Protein AF-A0A409WKA3-F1 (afdb_monomer)

pLDDT: mean 75.26, std 13.54, range [46.25, 91.62]

Radius of gyration: 29.37 Å; Cα contacts (8 Å, |Δi|>4): 193; chains: 1; bounding box: 98×62×56 Å

Secondary structure (DSSP, 8-state):
--------PPPP-PPP---PPPPP--------S-GGG----TTEEEEEE----S--TT-----GGG-SS---EEEEEEE-S-EEPTTS-EE--S--TT-EEEPPSS--EEEEETTEEEEEEEGGG--EEE--

Sequence (132 aa):
MQTGKIANIPRPKLPPRRFLPQPLPMAAQATFKSIKSLVPLLDRVLVQRFKPETKTATGIFLPTSATSNPLPEATVIAVGPGAPNKDGVVVPTQVKAGDRVLLPGWGGNSIKVGEDEYFLFKDAEILAKIKE

InterPro domains:
  IPR011032 GroES-like superfamily [SSF50129] (36-130)
  IPR020818 GroES chaperonin family [MF_00580] (37-131)
  IPR020818 GroES chaperonin family [PF00166] (38-130)
  IPR020818 GroES chaperonin family [PR00297] (38-53)
  IPR020818 GroES chaperonin family [PR00297] (61-82)
  IPR020818 GroES chaperonin family [PR00297] (96-108)
  IPR020818 GroES chaperonin family [PR00297] (117-130)
  IPR020818 GroES chaperonin family [PTHR10772] (28-129)
  IPR020818 GroES chaperonin family [SM00883] (37-130)
  IPR020818 GroES chaperonin family [cd00320] (37-130)
  IPR037124 GroES chaperonin superfamily [G3DSA:2.30.33.40] (31-132)

Organism: Psilocybe cyanescens (NCBI:txid93625)

Mean predicted aligned error: 14.82 Å

Foldseek 3Di:
DDDDDDDDDDDPDDDPPPPDPDPDPDPPQPQDQDPVVDADAAQKWKWAFDDDDQDDPVRDRDPPVVPPDPQRKTATQHGHQHHQDPVRDGDGQPDDHGWIFGADPDDFDWRDHPPGIMTMDGSVRTDDTDDD

Nearest PDB structures (foldseek):
  8wuc-assembly1_l  TM=8.767E-01  e=1.224E-08  Hydrogenophilus thermoluteolus
  4v4o-assembly2_q  TM=8.410E-01  e=4.006E-09  Thermus thermophilus
  8wux-assembly1_a  TM=8.589E-01  e=1.224E-08  Hydrogenobacter thermophilus TK-6
  1wnr-assembly1_G  TM=8.857E-01  e=1.017E-07  Thermus thermophilus
  1wnr-assembly1_E  TM=9.578E-01  e=1.007E-06  Thermus thermophilus

Structure (mmCIF, N/CA/C/O backbone):
data_AF-A0A409WKA3-F1
#
_entry.id   AF-A0A409WKA3-F1
#
loop_
_atom_site.group_PDB
_atom_site.id
_atom_site.type_symbol
_atom_site.label_atom_id
_atom_site.label_alt_id
_atom_site.label_comp_id
_atom_site.label_asym_id
_atom_site.label_entity_id
_atom_site.label_seq_id
_atom_site.pdbx_PDB_ins_code
_atom_site.Cartn_x
_atom_site.Cartn_y
_atom_site.Cartn_z
_atom_site.occupancy
_atom_site.B_iso_or_equiv
_atom_site.auth_seq_id
_atom_site.auth_comp_id
_atom_site.auth_asym_id
_atom_site.auth_atom_id
_atom_site.pdbx_PDB_model_num
ATOM 1 N N . MET A 1 1 ? -80.755 47.700 -25.065 1.00 54.94 1 MET A N 1
ATOM 2 C CA . MET A 1 1 ? -79.398 48.010 -25.560 1.00 54.94 1 MET A CA 1
ATOM 3 C C . MET A 1 1 ? -78.686 48.841 -24.503 1.00 54.94 1 MET A C 1
ATOM 5 O O . MET A 1 1 ? -79.018 50.007 -24.350 1.00 54.94 1 MET A O 1
ATOM 9 N N . GLN A 1 2 ? -77.786 48.242 -23.719 1.00 52.56 2 GLN A N 1
ATOM 10 C CA . GLN A 1 2 ? -76.897 48.980 -22.819 1.00 52.56 2 GLN A CA 1
ATOM 11 C C . GLN A 1 2 ? -75.586 48.209 -22.650 1.00 52.56 2 GLN A C 1
ATOM 13 O O . GLN A 1 2 ? -75.563 46.996 -22.461 1.00 52.56 2 GLN A O 1
ATOM 18 N N . THR A 1 3 ? -74.507 48.953 -22.829 1.00 55.59 3 THR A N 1
ATOM 19 C CA . THR A 1 3 ? -73.114 48.547 -22.974 1.00 55.59 3 THR A CA 1
ATOM 20 C C . THR A 1 3 ? -72.509 48.112 -21.639 1.00 55.59 3 THR A C 1
ATOM 22 O O . THR A 1 3 ? -72.298 48.943 -20.755 1.00 55.59 3 THR A O 1
ATOM 25 N N . GLY A 1 4 ? -72.183 46.826 -21.503 1.00 59.41 4 GLY A N 1
ATOM 26 C CA . GLY A 1 4 ? -71.391 46.309 -20.387 1.00 59.41 4 GLY A CA 1
ATOM 27 C C . GLY A 1 4 ? -69.915 46.666 -20.558 1.00 59.41 4 GLY A C 1
ATOM 28 O O . GLY A 1 4 ? -69.226 46.096 -21.399 1.00 59.41 4 GLY A O 1
ATOM 29 N N . LYS A 1 5 ? -69.437 47.631 -19.767 1.00 62.47 5 LYS A N 1
ATOM 30 C CA . LYS A 1 5 ? -68.019 47.991 -19.635 1.00 62.47 5 LYS A CA 1
ATOM 31 C C . LYS A 1 5 ? -67.212 46.767 -19.191 1.00 62.47 5 LYS A C 1
ATOM 33 O O . LYS A 1 5 ? -67.459 46.222 -18.119 1.00 62.47 5 LYS A O 1
ATOM 38 N N . ILE A 1 6 ? -66.226 46.368 -19.990 1.00 61.03 6 ILE A N 1
ATOM 39 C CA . ILE A 1 6 ? -65.251 45.339 -19.620 1.00 61.03 6 ILE A CA 1
ATOM 40 C C . ILE A 1 6 ? -64.353 45.936 -18.530 1.00 61.03 6 ILE A C 1
ATOM 42 O O . ILE A 1 6 ? -63.635 46.908 -18.769 1.00 61.03 6 ILE A O 1
ATOM 46 N N . ALA A 1 7 ? -64.435 45.392 -17.317 1.00 65.81 7 ALA A N 1
ATOM 47 C CA . ALA A 1 7 ? -63.594 45.796 -16.199 1.00 65.81 7 ALA A CA 1
ATOM 48 C C . ALA A 1 7 ? -62.130 45.434 -16.497 1.00 65.81 7 ALA A C 1
ATOM 50 O O . ALA A 1 7 ? -61.786 44.266 -16.671 1.00 65.81 7 ALA A O 1
ATOM 51 N N . ASN A 1 8 ? -61.266 46.445 -16.572 1.00 68.56 8 ASN A N 1
ATOM 52 C CA . ASN A 1 8 ? -59.831 46.269 -16.749 1.00 68.56 8 ASN A CA 1
ATOM 53 C C . ASN A 1 8 ? -59.215 45.835 -15.410 1.00 68.56 8 ASN A C 1
ATOM 55 O O . ASN A 1 8 ? -58.944 46.667 -14.546 1.00 68.56 8 ASN A O 1
ATOM 59 N N . ILE A 1 9 ? -59.054 44.527 -15.214 1.00 67.19 9 ILE A N 1
ATOM 60 C CA . ILE A 1 9 ? -58.423 43.964 -14.016 1.00 67.19 9 ILE A CA 1
ATOM 61 C C . ILE A 1 9 ? -56.900 44.125 -14.171 1.00 67.19 9 ILE A C 1
ATOM 63 O O . ILE A 1 9 ? -56.329 43.569 -15.115 1.00 67.19 9 ILE A O 1
ATOM 67 N N . PRO A 1 10 ? -56.207 44.862 -13.284 1.00 71.06 10 PRO A N 1
ATOM 68 C CA . PRO A 1 10 ? -54.758 44.985 -13.369 1.00 71.06 10 PRO A CA 1
ATOM 69 C C . PRO A 1 10 ? -54.108 43.625 -13.086 1.00 71.06 10 PRO A C 1
ATOM 71 O O . PRO A 1 10 ? -54.399 42.976 -12.081 1.00 71.06 10 PRO A O 1
ATOM 74 N N . ARG A 1 11 ? -53.215 43.181 -13.981 1.00 68.94 11 ARG A N 1
ATOM 75 C CA . ARG A 1 11 ? -52.453 41.941 -13.771 1.00 68.94 11 ARG A CA 1
ATOM 76 C C . ARG A 1 11 ? -51.559 42.117 -12.538 1.00 68.94 11 ARG A C 1
ATOM 78 O O . ARG A 1 11 ? -50.817 43.102 -12.490 1.00 68.94 11 ARG A O 1
ATOM 85 N N . PRO A 1 12 ? -51.577 41.192 -11.563 1.00 72.56 12 PRO A N 1
ATOM 86 C CA . PRO A 1 12 ? -50.681 41.278 -10.420 1.00 72.56 12 PRO A CA 1
ATOM 87 C C . PRO A 1 12 ? -49.231 41.193 -10.907 1.00 72.56 12 PRO A C 1
ATOM 89 O O . PRO A 1 12 ? -48.866 40.314 -11.691 1.00 72.56 12 PRO A O 1
ATOM 92 N N . LYS A 1 13 ? -48.401 42.145 -10.472 1.00 73.50 13 LYS A N 1
ATOM 93 C CA . LYS A 1 13 ? -46.983 42.196 -10.831 1.00 73.50 13 LYS A CA 1
ATOM 94 C C . LYS A 1 13 ? -46.271 41.045 -10.119 1.00 73.50 13 LYS A C 1
ATOM 96 O O . LYS A 1 13 ? -46.158 41.051 -8.896 1.00 73.50 13 LYS A O 1
ATOM 101 N N . LEU A 1 14 ? -45.840 40.043 -10.887 1.00 72.81 14 LEU A N 1
ATOM 102 C CA . LEU A 1 14 ? -45.070 38.910 -10.373 1.00 72.81 14 LEU A CA 1
ATOM 103 C C . LEU A 1 14 ? -43.803 39.428 -9.670 1.00 72.81 14 LEU A C 1
ATOM 105 O O . LEU A 1 14 ? -43.140 40.320 -10.213 1.00 72.81 14 LEU A O 1
ATOM 109 N N . PRO A 1 15 ? -43.445 38.895 -8.487 1.00 74.94 15 PRO A N 1
ATOM 110 C CA . PRO A 1 15 ? -42.187 39.250 -7.851 1.00 74.94 15 PRO A CA 1
ATOM 111 C C . PRO A 1 15 ? -41.020 38.870 -8.777 1.00 74.94 15 PRO A C 1
ATOM 113 O O . PRO A 1 15 ? -41.122 37.884 -9.520 1.00 74.94 15 PRO A O 1
ATOM 116 N N . PRO A 1 16 ? -39.904 39.623 -8.757 1.00 74.75 16 PRO A N 1
ATOM 117 C CA . PRO A 1 16 ? -38.724 39.250 -9.521 1.00 74.75 16 PRO A CA 1
ATOM 118 C C . PRO A 1 16 ? -38.309 37.843 -9.098 1.00 74.75 16 PRO A C 1
ATOM 120 O O . PRO A 1 16 ? -38.241 37.550 -7.901 1.00 74.75 16 PRO A O 1
ATOM 123 N N . ARG A 1 17 ? -38.078 36.958 -10.077 1.00 69.56 17 ARG A N 1
ATOM 124 C CA . ARG A 1 17 ? -37.598 35.597 -9.820 1.00 69.56 17 ARG A CA 1
ATOM 125 C C . ARG A 1 17 ? -36.323 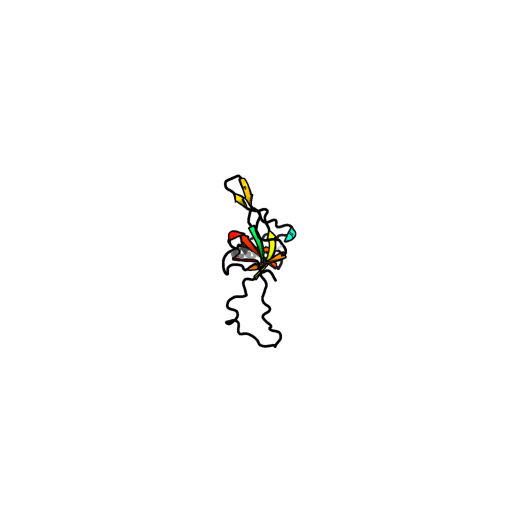35.712 -8.995 1.00 69.56 17 ARG A C 1
ATOM 127 O O . ARG A 1 17 ? -35.275 36.078 -9.520 1.00 69.56 17 ARG A O 1
ATOM 134 N N . ARG A 1 18 ? -36.432 35.436 -7.695 1.00 68.88 18 ARG A N 1
ATOM 135 C CA . ARG A 1 18 ? -35.283 35.343 -6.804 1.00 68.88 18 ARG A CA 1
ATOM 136 C C . ARG A 1 18 ? -34.457 34.195 -7.361 1.00 68.88 18 ARG A C 1
ATOM 138 O O . ARG A 1 18 ? -34.914 33.054 -7.347 1.00 68.88 18 ARG A O 1
ATOM 145 N N . PHE A 1 19 ? -33.315 34.523 -7.956 1.00 68.88 19 PHE A N 1
ATOM 146 C CA . PHE A 1 19 ? -32.377 33.535 -8.464 1.00 68.88 19 PHE A CA 1
ATOM 147 C C . PHE A 1 19 ? -31.855 32.794 -7.236 1.00 68.88 19 PHE A C 1
ATOM 149 O O . PHE A 1 19 ? -30.963 33.269 -6.537 1.00 68.88 19 PHE A O 1
ATOM 156 N N . LEU A 1 20 ? -32.512 31.687 -6.892 1.00 68.75 20 LEU A N 1
ATOM 157 C CA . LEU A 1 20 ? -31.969 30.769 -5.911 1.00 68.75 20 LEU A CA 1
ATOM 158 C C . LEU A 1 20 ? -30.670 30.246 -6.526 1.00 68.75 20 LEU A C 1
ATOM 160 O O . LEU A 1 20 ? -30.716 29.761 -7.663 1.00 68.75 20 LEU A O 1
ATOM 164 N N . PRO A 1 21 ? -29.518 30.380 -5.847 1.00 68.50 21 PRO A N 1
ATOM 165 C CA . PRO A 1 21 ? -28.315 29.715 -6.308 1.00 68.50 21 PRO A CA 1
ATOM 166 C C . PRO A 1 21 ? -28.654 28.229 -6.390 1.00 68.50 21 PRO A C 1
ATOM 168 O O . PRO A 1 21 ? -29.068 27.626 -5.398 1.00 68.50 21 PRO A O 1
ATOM 171 N N . GLN A 1 22 ? -28.571 27.663 -7.594 1.00 66.69 22 GLN A N 1
ATOM 172 C CA . GLN A 1 22 ? -28.703 26.222 -7.735 1.00 66.69 22 GLN A CA 1
ATOM 173 C C . GLN A 1 22 ? -27.605 25.600 -6.868 1.00 66.69 22 GLN A C 1
ATOM 175 O O . GLN A 1 22 ? -26.464 26.074 -6.936 1.00 66.69 22 GLN A O 1
ATOM 180 N N . PRO A 1 23 ? -27.921 24.604 -6.024 1.00 65.44 23 PRO A N 1
ATOM 181 C CA . PRO A 1 23 ? -26.885 23.896 -5.298 1.00 65.44 23 PRO A CA 1
ATOM 182 C C . PRO A 1 23 ? -25.917 23.344 -6.341 1.00 65.44 23 PRO A C 1
ATOM 184 O O . PRO A 1 23 ? -26.317 22.597 -7.235 1.00 65.44 23 PRO A O 1
ATOM 187 N N . LEU A 1 24 ? -24.658 23.780 -6.266 1.00 65.00 24 LEU A N 1
ATOM 188 C CA . LEU A 1 24 ? -23.594 23.1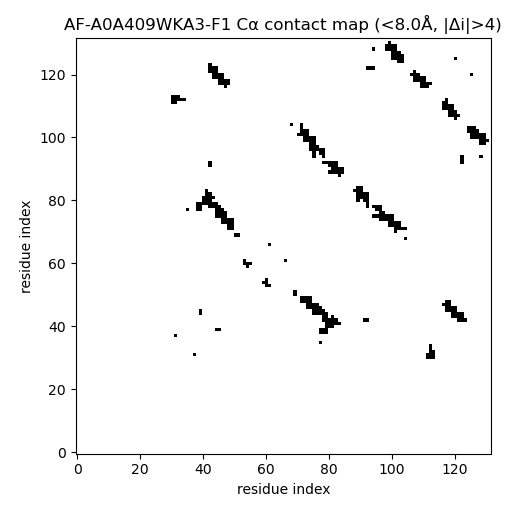98 -7.069 1.00 65.00 24 LEU A CA 1
ATOM 189 C C . LEU A 1 24 ? -23.649 21.684 -6.839 1.00 65.00 24 LEU A C 1
ATOM 191 O O . LEU A 1 24 ? -23.703 21.273 -5.674 1.00 65.00 24 LEU A O 1
ATOM 195 N N . PRO A 1 25 ? -23.655 20.848 -7.891 1.00 60.81 25 PRO A N 1
ATOM 196 C CA . PRO A 1 25 ? -23.475 19.424 -7.693 1.00 60.81 25 PRO A CA 1
ATOM 197 C C . PRO A 1 25 ? -22.124 19.259 -6.996 1.00 60.81 25 PRO A C 1
ATOM 199 O O . PRO A 1 25 ? -21.078 19.551 -7.579 1.00 60.81 25 PRO A O 1
ATOM 202 N N . MET A 1 26 ? -22.154 18.877 -5.713 1.00 61.62 26 MET A N 1
ATOM 203 C CA . MET A 1 26 ? -20.956 18.457 -4.997 1.00 61.62 26 MET A CA 1
ATOM 204 C C . MET A 1 26 ? -20.253 17.442 -5.888 1.00 61.62 26 MET A C 1
ATOM 206 O O . MET A 1 26 ? -20.897 16.514 -6.379 1.00 61.62 26 MET A O 1
ATOM 210 N N . ALA A 1 27 ? -18.972 17.708 -6.145 1.00 53.50 27 ALA A N 1
ATOM 211 C CA . ALA A 1 27 ? -18.108 16.983 -7.059 1.00 53.50 27 ALA A CA 1
ATOM 212 C C . ALA A 1 27 ? -18.498 15.507 -7.159 1.00 53.50 27 ALA A C 1
ATOM 214 O O . ALA A 1 27 ? -18.522 14.808 -6.146 1.00 53.50 27 ALA A O 1
ATOM 215 N N . ALA A 1 28 ? -18.818 15.072 -8.379 1.00 50.88 28 ALA A N 1
ATOM 216 C CA . ALA A 1 28 ? -19.093 13.686 -8.707 1.00 50.88 28 ALA A CA 1
ATOM 217 C C . ALA A 1 28 ? -17.983 12.806 -8.121 1.00 50.88 28 ALA A C 1
ATOM 219 O O . ALA A 1 28 ? -16.873 12.731 -8.650 1.00 50.88 28 ALA A O 1
ATOM 220 N N . GLN A 1 29 ? -18.272 12.180 -6.984 1.00 49.06 29 GLN A N 1
ATOM 221 C CA . GLN A 1 29 ? -17.421 11.154 -6.420 1.00 49.06 29 GLN A CA 1
ATOM 222 C C . GLN A 1 29 ? -17.493 10.004 -7.412 1.00 49.06 29 GLN A C 1
ATOM 224 O O . GLN A 1 29 ? -18.559 9.429 -7.620 1.00 49.06 29 GLN A O 1
ATOM 229 N N . ALA A 1 30 ? -16.381 9.732 -8.091 1.00 52.72 30 ALA A N 1
ATOM 230 C CA . ALA A 1 30 ? -16.263 8.584 -8.968 1.00 52.72 30 ALA A CA 1
ATOM 231 C C . ALA A 1 30 ? -16.587 7.330 -8.146 1.00 52.72 30 ALA A C 1
ATOM 233 O O . ALA A 1 30 ? -15.779 6.866 -7.344 1.00 52.72 30 ALA A O 1
ATOM 234 N N . THR A 1 31 ? -17.805 6.814 -8.293 1.00 53.97 31 THR A N 1
ATOM 235 C CA . THR A 1 31 ? -18.247 5.587 -7.640 1.00 53.97 31 THR A CA 1
ATOM 236 C C . THR A 1 31 ? -17.581 4.430 -8.365 1.00 53.97 31 THR A C 1
ATOM 238 O O . THR A 1 31 ? -18.095 3.913 -9.360 1.00 53.97 31 THR A O 1
ATOM 241 N N . PHE A 1 32 ? -16.389 4.054 -7.914 1.00 65.56 32 PHE A N 1
ATOM 242 C CA . PHE A 1 32 ? -15.741 2.838 -8.379 1.00 65.56 32 PHE A CA 1
ATOM 243 C C . PHE A 1 32 ? -16.646 1.652 -8.018 1.00 65.56 32 PHE A C 1
ATOM 245 O O . PHE A 1 32 ? -17.005 1.459 -6.862 1.00 65.56 32 PHE A O 1
ATOM 252 N N . LYS A 1 33 ? -17.071 0.883 -9.025 1.00 66.19 33 LYS A N 1
ATOM 253 C CA . LYS A 1 33 ? -18.063 -0.198 -8.875 1.00 66.19 33 LYS A CA 1
ATOM 254 C C . LYS A 1 33 ? -17.543 -1.382 -8.042 1.00 66.19 33 LYS A C 1
ATOM 256 O O . LYS A 1 33 ? -18.337 -2.159 -7.521 1.00 66.19 33 LYS A O 1
ATOM 261 N N . SER A 1 34 ? -16.220 -1.532 -7.932 1.00 72.81 34 SER A N 1
ATOM 262 C CA . SER A 1 34 ? -15.576 -2.663 -7.257 1.00 72.81 34 SER A CA 1
ATOM 263 C C . SER A 1 34 ? -14.100 -2.394 -6.958 1.00 72.81 34 SER A C 1
ATOM 265 O O . SER A 1 34 ? -13.333 -2.071 -7.864 1.00 72.81 34 SER A O 1
ATOM 267 N N . ILE A 1 35 ? -13.674 -2.632 -5.712 1.00 72.56 35 ILE A N 1
ATOM 268 C CA . ILE A 1 35 ? -12.262 -2.555 -5.284 1.00 72.56 35 ILE A CA 1
ATOM 269 C C . ILE A 1 35 ? -11.352 -3.459 -6.115 1.00 72.56 35 ILE A C 1
ATOM 271 O O . ILE A 1 35 ? -10.257 -3.056 -6.488 1.00 72.56 35 ILE A O 1
ATOM 275 N N . LYS A 1 36 ? -11.815 -4.665 -6.465 1.00 76.06 36 LYS A N 1
ATOM 276 C CA . LYS A 1 36 ? -11.036 -5.626 -7.266 1.00 76.06 36 LYS A CA 1
ATOM 277 C C . LYS A 1 36 ? -10.718 -5.130 -8.680 1.00 76.06 36 LYS A C 1
ATOM 279 O O . LYS A 1 36 ? -9.806 -5.649 -9.309 1.00 76.06 36 LYS A O 1
ATOM 284 N N . SER A 1 37 ? -11.466 -4.150 -9.186 1.00 79.19 37 SER A N 1
ATOM 285 C CA . SER A 1 37 ? -11.206 -3.534 -10.493 1.00 79.19 37 SER A CA 1
ATOM 286 C C . SER A 1 37 ? -10.162 -2.423 -10.420 1.00 79.19 37 SER A C 1
ATOM 288 O O . SER A 1 37 ? -9.720 -1.933 -11.456 1.00 79.19 37 SER A O 1
ATOM 290 N N . LEU A 1 38 ? -9.781 -2.006 -9.211 1.00 81.56 38 LEU A N 1
ATOM 291 C CA . LEU A 1 38 ? -8.815 -0.948 -8.996 1.00 81.56 38 LEU A CA 1
ATOM 292 C C . LEU A 1 38 ? -7.417 -1.562 -8.966 1.00 81.56 38 LEU A C 1
ATOM 294 O O . LEU A 1 38 ? -6.973 -2.105 -7.957 1.00 81.56 38 LEU A O 1
ATOM 298 N N . VAL A 1 39 ? -6.744 -1.502 -10.112 1.00 86.25 39 VAL A N 1
ATOM 299 C CA . VAL A 1 39 ? -5.377 -2.003 -10.263 1.00 86.25 39 VAL A CA 1
ATOM 300 C C . VAL A 1 39 ? -4.405 -0.860 -9.959 1.00 86.25 39 VAL A C 1
ATOM 302 O O . VAL A 1 39 ? -4.335 0.098 -10.737 1.00 86.25 39 VAL A O 1
ATOM 305 N N . PRO A 1 40 ? -3.673 -0.903 -8.833 1.00 88.69 40 PRO A N 1
ATOM 306 C CA . PRO A 1 40 ? -2.637 0.082 -8.558 1.00 88.69 40 PRO A CA 1
ATOM 307 C C . PRO A 1 40 ? -1.508 -0.018 -9.595 1.00 88.69 40 PRO A C 1
ATOM 309 O O . PRO A 1 40 ? -1.102 -1.102 -10.009 1.00 88.69 40 PRO A O 1
ATOM 312 N N . LEU A 1 41 ? -1.012 1.139 -10.036 1.00 89.00 41 LEU A N 1
ATOM 313 C CA . LEU A 1 41 ? 0.053 1.241 -11.037 1.00 89.00 41 LEU A CA 1
ATOM 314 C C . LEU A 1 41 ? 1.421 1.397 -10.371 1.00 89.00 41 LEU A C 1
ATOM 316 O O . LEU A 1 41 ? 1.517 2.037 -9.324 1.00 89.00 41 LEU A O 1
ATOM 320 N N . LEU A 1 42 ? 2.470 0.907 -11.038 1.00 88.12 42 LEU A N 1
ATOM 321 C CA . LEU A 1 42 ? 3.867 1.010 -10.596 1.00 88.12 42 LEU A CA 1
ATOM 322 C C . LEU A 1 42 ? 4.071 0.388 -9.201 1.00 88.12 42 LEU A C 1
ATOM 324 O O . LEU A 1 42 ? 3.695 -0.758 -8.978 1.00 88.12 42 LEU A O 1
ATOM 328 N N . ASP A 1 43 ? 4.645 1.143 -8.271 1.00 88.50 43 ASP A N 1
ATOM 329 C CA . ASP A 1 43 ? 4.938 0.797 -6.879 1.00 88.50 43 ASP A CA 1
ATOM 330 C C . ASP A 1 43 ? 3.796 1.136 -5.911 1.00 88.50 43 ASP A C 1
ATOM 332 O O . ASP A 1 43 ? 3.995 1.207 -4.697 1.00 88.50 43 ASP A O 1
ATOM 336 N N . ARG A 1 44 ? 2.594 1.411 -6.423 1.00 90.69 44 ARG A N 1
ATOM 337 C CA . ARG A 1 44 ? 1.463 1.771 -5.568 1.00 90.69 44 ARG A CA 1
ATOM 338 C C . ARG A 1 44 ? 0.866 0.540 -4.896 1.00 90.69 44 ARG A C 1
ATOM 340 O O . ARG A 1 44 ? 0.754 -0.530 -5.491 1.00 90.69 44 ARG A O 1
ATOM 347 N N . VAL A 1 45 ? 0.412 0.729 -3.665 1.00 90.88 45 VAL A N 1
ATOM 348 C CA . VAL A 1 45 ? -0.148 -0.308 -2.803 1.00 90.88 45 VAL A CA 1
ATOM 349 C C . VAL A 1 45 ? -1.475 0.185 -2.243 1.00 90.88 45 VAL A C 1
ATOM 351 O O . VAL A 1 45 ? -1.545 1.236 -1.604 1.00 90.88 45 VAL A O 1
ATOM 354 N N . LEU A 1 46 ? -2.538 -0.570 -2.505 1.00 90.88 46 LEU A N 1
ATOM 355 C CA . LEU A 1 46 ? -3.866 -0.322 -1.963 1.00 90.88 46 LEU A CA 1
ATOM 356 C C . LEU A 1 46 ? -4.004 -1.051 -0.628 1.00 90.88 46 LEU A C 1
ATOM 358 O O . LEU A 1 46 ? -3.863 -2.275 -0.561 1.00 90.88 46 LEU A O 1
ATOM 362 N N . VAL A 1 47 ? -4.333 -0.306 0.418 1.00 90.81 47 VAL A N 1
ATOM 363 C CA . VAL A 1 47 ? -4.467 -0.823 1.779 1.00 90.81 47 VAL A CA 1
ATOM 364 C C . VAL A 1 47 ? -5.799 -0.414 2.389 1.00 90.81 47 VAL A C 1
ATOM 366 O O . VAL A 1 47 ? -6.351 0.646 2.088 1.00 90.81 47 VAL A O 1
ATOM 369 N N . GLN A 1 48 ? -6.303 -1.256 3.280 1.00 88.25 48 GLN A N 1
ATOM 370 C CA . GLN A 1 48 ? -7.466 -0.973 4.108 1.00 88.25 48 GLN A CA 1
ATOM 371 C C . GLN A 1 48 ? -7.008 -0.866 5.562 1.00 88.25 48 GLN A C 1
ATOM 373 O O . GLN A 1 48 ? -6.469 -1.827 6.117 1.00 88.25 48 GLN A O 1
ATOM 378 N N . ARG A 1 49 ? -7.182 0.315 6.168 1.00 85.31 49 ARG A N 1
ATOM 379 C CA . ARG A 1 49 ? -6.832 0.539 7.579 1.00 85.31 49 ARG A CA 1
ATOM 380 C C . ARG A 1 49 ? -7.768 -0.258 8.478 1.00 85.31 49 ARG A C 1
ATOM 382 O O . ARG A 1 49 ? -8.976 -0.287 8.238 1.00 85.31 49 ARG A O 1
ATOM 389 N N . PHE A 1 50 ? -7.217 -0.864 9.526 1.00 76.25 50 PHE A N 1
ATOM 390 C CA . PHE A 1 50 ? -8.045 -1.492 10.545 1.00 76.25 50 PHE A CA 1
ATOM 391 C C . PHE A 1 50 ? -8.729 -0.397 11.374 1.00 76.25 50 PHE A C 1
ATOM 393 O O . PHE A 1 50 ? -8.072 0.522 11.864 1.00 76.25 50 PHE A O 1
ATOM 400 N N . LYS A 1 51 ? -10.057 -0.453 11.509 1.00 66.88 51 LYS A N 1
ATOM 401 C CA . LYS A 1 51 ? -10.785 0.424 12.435 1.00 66.88 51 LYS A CA 1
ATOM 402 C C . LYS A 1 51 ? -10.693 -0.230 13.817 1.00 66.88 51 LYS A C 1
ATOM 404 O O . LYS A 1 51 ? -11.274 -1.302 13.973 1.00 66.88 51 LYS A O 1
ATOM 409 N N . PRO A 1 52 ? -9.972 0.337 14.804 1.00 60.41 52 PRO A N 1
ATOM 410 C CA . PRO A 1 52 ? -9.951 -0.259 16.131 1.00 60.41 52 PRO A CA 1
ATOM 411 C C . PRO A 1 52 ? -11.355 -0.197 16.731 1.00 60.41 52 PRO A C 1
ATOM 413 O O . PRO A 1 52 ? -11.981 0.865 16.780 1.00 60.41 52 PRO A O 1
ATOM 416 N N . GLU A 1 53 ? -11.856 -1.342 17.184 1.00 54.81 53 GLU A N 1
ATOM 417 C CA . GLU A 1 53 ? -13.112 -1.402 17.916 1.00 54.81 53 GLU A CA 1
ATOM 418 C C . GLU A 1 53 ? -12.955 -0.632 19.232 1.00 54.81 53 GLU A C 1
ATOM 420 O O . GLU A 1 53 ? -12.143 -0.969 20.089 1.00 54.81 53 GLU A O 1
ATOM 425 N N . THR A 1 54 ? -13.747 0.425 19.416 1.00 55.19 54 THR A N 1
ATOM 426 C CA . THR A 1 54 ? -13.718 1.286 20.615 1.00 55.19 54 THR A CA 1
ATOM 427 C C . THR A 1 54 ? -14.298 0.594 21.860 1.00 55.19 54 THR A C 1
ATOM 429 O O . THR A 1 54 ? -14.457 1.214 22.909 1.00 55.19 54 THR A O 1
ATOM 432 N N . LYS A 1 55 ? -14.646 -0.694 21.761 1.00 48.38 55 LYS A N 1
ATOM 433 C CA . LYS A 1 55 ? -15.166 -1.507 22.861 1.00 48.38 55 LYS A CA 1
ATOM 434 C C . LYS A 1 55 ? -14.153 -2.590 23.204 1.00 48.38 55 LYS A C 1
ATOM 436 O O . LYS A 1 55 ? -14.117 -3.638 22.574 1.00 48.38 55 LYS A O 1
ATOM 441 N N . THR A 1 56 ? -13.347 -2.358 24.230 1.00 56.66 56 THR A N 1
ATOM 442 C CA . THR A 1 56 ? -12.594 -3.437 24.874 1.00 56.66 56 THR A CA 1
ATOM 443 C C . THR A 1 56 ? -13.568 -4.409 25.550 1.00 56.66 56 THR A C 1
ATOM 445 O O . THR A 1 56 ? -14.591 -3.998 26.106 1.00 56.66 56 THR A O 1
ATOM 448 N N . ALA A 1 57 ? -13.246 -5.708 25.504 1.00 56.09 57 ALA A N 1
ATOM 449 C CA . ALA A 1 57 ? -14.087 -6.829 25.953 1.00 56.09 57 ALA A CA 1
ATOM 450 C C . ALA A 1 57 ? -14.567 -6.755 27.423 1.00 56.09 57 ALA A C 1
ATOM 452 O O . ALA A 1 57 ? -15.418 -7.533 27.841 1.00 56.09 57 ALA A O 1
ATOM 453 N N . THR A 1 58 ? -14.047 -5.810 28.204 1.00 57.84 58 THR A N 1
ATOM 454 C CA . THR A 1 58 ? -14.339 -5.588 29.626 1.00 57.84 58 THR A CA 1
ATOM 455 C C . THR A 1 58 ? -15.338 -4.456 29.898 1.00 57.84 58 THR A C 1
ATOM 457 O O . THR A 1 58 ? -15.581 -4.132 31.056 1.00 57.84 58 THR A O 1
ATOM 460 N N . GLY A 1 59 ? -15.927 -3.836 28.867 1.00 59.66 59 GLY A N 1
ATOM 461 C CA . GLY A 1 59 ? -16.968 -2.809 29.037 1.00 59.66 59 GLY A CA 1
ATOM 462 C C . GLY A 1 59 ? -16.460 -1.452 29.545 1.00 59.66 59 GLY A C 1
ATOM 463 O O . GLY A 1 59 ? -17.260 -0.589 29.902 1.00 59.66 59 GLY A O 1
ATOM 464 N N . ILE A 1 60 ? -15.141 -1.244 29.563 1.00 67.00 60 ILE A N 1
ATOM 465 C CA . ILE A 1 60 ? -14.521 0.018 29.974 1.00 67.00 60 ILE A CA 1
ATOM 466 C C . ILE A 1 60 ? -14.465 0.946 28.761 1.00 67.00 60 ILE A C 1
ATOM 468 O O . ILE A 1 60 ? -13.785 0.668 27.776 1.00 67.00 60 ILE A O 1
ATOM 472 N N . PHE A 1 61 ? -15.183 2.063 28.841 1.00 58.19 61 PHE A N 1
ATOM 473 C CA . PHE A 1 61 ? -15.141 3.111 27.828 1.00 58.19 61 PHE A CA 1
ATOM 474 C C . PHE A 1 61 ? -13.812 3.862 27.963 1.00 58.19 61 PHE A C 1
ATOM 476 O O . PHE A 1 61 ? -13.637 4.651 28.894 1.00 58.19 61 PHE A O 1
ATOM 483 N N . LEU A 1 62 ? -12.852 3.604 27.070 1.00 63.16 62 LEU A N 1
ATOM 484 C CA . LEU A 1 62 ? -11.658 4.444 27.010 1.00 63.16 62 LEU A CA 1
ATOM 485 C C . LEU A 1 62 ? -12.082 5.844 26.534 1.00 63.16 62 LEU A C 1
ATOM 487 O O . LEU A 1 62 ? -12.673 5.955 25.456 1.00 63.16 62 LEU A O 1
ATOM 491 N N . PRO A 1 63 ? -11.806 6.919 27.299 1.00 56.88 63 PRO A N 1
ATOM 492 C CA . PRO A 1 63 ? -12.065 8.271 26.828 1.00 56.88 63 PRO A CA 1
ATOM 493 C C . PRO A 1 63 ? -11.286 8.504 25.527 1.00 56.88 63 PRO A C 1
ATOM 495 O O . PRO A 1 63 ? -10.124 8.110 25.405 1.00 56.88 63 PRO A O 1
ATOM 498 N N . THR A 1 64 ? -11.928 9.159 24.558 1.00 54.72 64 THR A N 1
ATOM 499 C CA . THR A 1 64 ? -11.455 9.394 23.178 1.00 54.72 64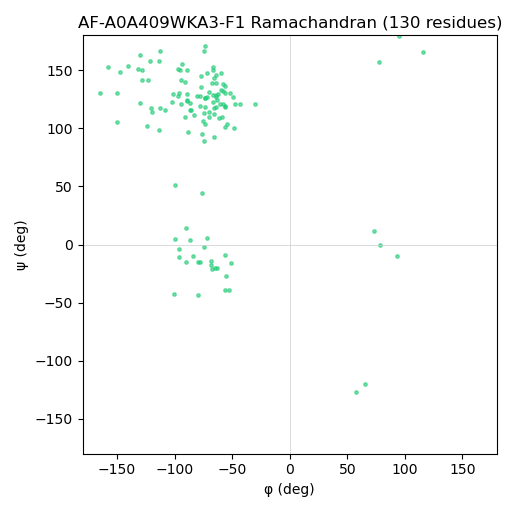 THR A CA 1
ATOM 500 C C . THR A 1 64 ? -10.047 9.991 23.066 1.00 54.72 64 THR A C 1
ATOM 502 O O . THR A 1 64 ? -9.430 9.906 22.009 1.00 54.72 64 THR A O 1
ATOM 505 N N . SER A 1 65 ? -9.506 10.548 24.151 1.00 49.66 65 SER A N 1
ATOM 506 C CA . SER A 1 65 ? -8.162 11.130 24.228 1.00 49.66 65 SER A CA 1
ATOM 507 C C . SER A 1 65 ? -7.024 10.108 24.401 1.00 49.66 65 SER A C 1
ATOM 509 O O . SER A 1 65 ? -5.869 10.469 24.201 1.00 49.66 65 SER A O 1
ATOM 511 N N . ALA A 1 66 ? -7.313 8.850 24.764 1.00 47.12 66 ALA A N 1
ATOM 512 C CA . ALA A 1 66 ? -6.297 7.814 25.017 1.00 47.12 66 ALA A CA 1
ATOM 513 C C . ALA A 1 66 ? -6.010 6.892 23.813 1.00 47.12 66 ALA A C 1
ATOM 515 O O . ALA A 1 66 ? -5.111 6.060 23.876 1.00 47.12 66 ALA A O 1
ATOM 516 N N . THR A 1 67 ? -6.740 7.039 22.702 1.00 50.38 67 THR A N 1
ATOM 517 C CA . THR A 1 67 ? -6.474 6.321 21.436 1.00 50.38 67 THR A CA 1
ATOM 518 C C . THR A 1 67 ? -5.724 7.247 20.474 1.00 50.38 67 THR A C 1
ATOM 520 O O . THR A 1 67 ? -6.1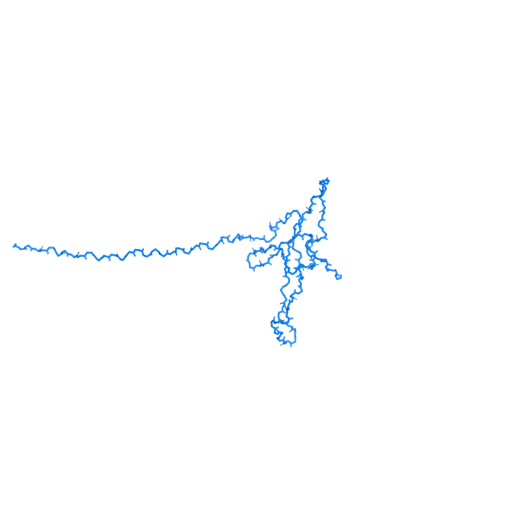58 7.498 19.355 1.00 50.38 67 THR A O 1
ATOM 523 N N . SER A 1 68 ? -4.628 7.855 20.936 1.00 46.25 68 SER A N 1
ATOM 524 C CA . SER A 1 68 ? -3.925 8.908 20.186 1.00 46.25 68 SER A CA 1
ATOM 525 C C . SER A 1 68 ? -3.112 8.402 18.994 1.00 46.25 68 SER A C 1
ATOM 527 O O . SER A 1 68 ? -2.583 9.216 18.249 1.00 46.25 68 SER A O 1
ATOM 529 N N . ASN A 1 69 ? -3.064 7.093 18.760 1.00 52.56 69 ASN A N 1
ATOM 530 C CA . ASN A 1 69 ? -2.755 6.523 17.457 1.00 52.56 69 ASN A CA 1
ATOM 531 C C . ASN A 1 69 ? -3.499 5.189 17.363 1.00 52.56 69 ASN A C 1
ATOM 533 O O . ASN A 1 69 ? -3.065 4.243 18.025 1.00 52.56 69 ASN A O 1
ATOM 537 N N . PRO A 1 70 ? -4.603 5.058 16.593 1.00 55.88 70 PRO A N 1
ATOM 538 C CA . PRO A 1 70 ? -4.959 3.734 16.093 1.00 55.88 70 PRO A CA 1
ATOM 539 C C . PRO A 1 70 ? -3.661 3.165 15.527 1.00 55.88 70 PRO A C 1
ATOM 541 O O . PRO A 1 70 ? -3.032 3.849 14.713 1.00 55.88 70 PRO A O 1
ATOM 544 N N . LEU A 1 71 ? -3.197 2.016 16.038 1.00 60.62 71 LEU A N 1
ATOM 545 C CA . LEU A 1 71 ? -2.012 1.356 15.493 1.00 60.62 71 LEU A CA 1
ATOM 546 C C . LEU A 1 71 ? -2.168 1.436 13.974 1.00 60.62 71 LEU A C 1
ATOM 548 O O . LEU A 1 71 ? -3.238 1.049 13.489 1.00 60.62 71 LEU A O 1
ATOM 552 N N . PRO A 1 72 ? -1.226 2.050 13.233 1.00 73.56 72 PRO A N 1
ATOM 553 C CA . PRO A 1 72 ? -1.426 2.344 11.819 1.00 73.56 72 PRO A CA 1
ATOM 554 C C . PRO A 1 72 ? -1.252 1.064 10.994 1.00 73.56 72 PRO A C 1
ATOM 556 O O . PRO A 1 72 ? -0.583 1.032 9.971 1.00 73.56 72 PRO A O 1
ATOM 559 N N . GLU A 1 73 ? -1.843 -0.019 11.473 1.00 84.25 73 GLU A N 1
ATOM 560 C CA . GLU A 1 73 ? -1.926 -1.310 10.850 1.00 84.25 73 GLU A CA 1
ATOM 561 C C . GLU A 1 73 ? -2.984 -1.263 9.758 1.00 84.25 73 GLU A C 1
ATOM 563 O O . GLU A 1 73 ? -4.098 -0.740 9.906 1.00 84.25 73 GLU A O 1
ATOM 568 N N . ALA A 1 74 ? -2.620 -1.838 8.628 1.00 88.25 74 ALA A N 1
ATOM 569 C CA . ALA A 1 74 ? -3.512 -2.002 7.511 1.00 88.25 74 ALA A CA 1
ATOM 570 C C . ALA A 1 74 ? -3.296 -3.358 6.862 1.00 88.25 74 ALA A C 1
ATOM 572 O O . ALA A 1 74 ? -2.212 -3.942 6.914 1.00 88.25 74 ALA A O 1
ATOM 573 N N . THR A 1 75 ? -4.355 -3.846 6.229 1.00 89.50 75 THR A N 1
ATOM 574 C CA . THR A 1 75 ? -4.287 -5.038 5.389 1.00 89.50 75 THR A CA 1
ATOM 575 C C . THR A 1 75 ? -4.119 -4.605 3.943 1.00 89.50 75 THR A C 1
ATOM 577 O O . THR A 1 75 ? -4.851 -3.741 3.451 1.00 89.50 75 THR A O 1
ATOM 580 N N . VAL A 1 76 ? -3.146 -5.194 3.256 1.00 91.62 76 VAL A N 1
ATOM 581 C CA . VAL A 1 76 ? -2.911 -4.948 1.834 1.00 91.62 76 VAL A CA 1
ATOM 582 C C . VAL A 1 76 ? -3.993 -5.649 1.020 1.00 91.62 76 VAL A C 1
ATOM 584 O O . VAL A 1 76 ? -4.197 -6.853 1.148 1.00 91.62 76 VAL A O 1
ATOM 587 N N . ILE A 1 77 ? -4.675 -4.908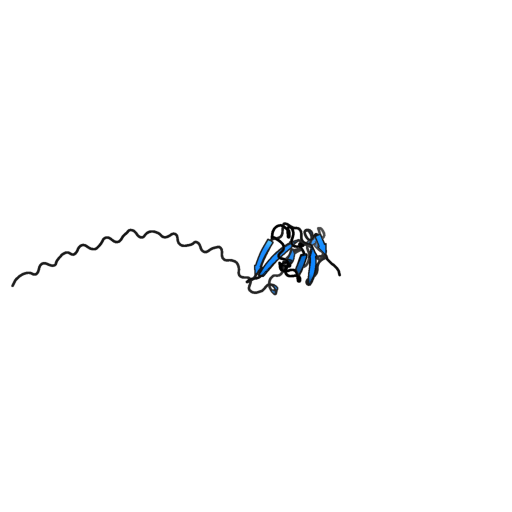 0.152 1.00 90.56 77 ILE A N 1
ATOM 588 C CA . ILE A 1 77 ? -5.744 -5.437 -0.704 1.00 90.56 77 ILE A CA 1
ATOM 589 C C . ILE A 1 77 ? -5.231 -5.696 -2.119 1.00 90.56 77 ILE A C 1
ATOM 591 O O . ILE A 1 77 ? -5.543 -6.725 -2.716 1.00 90.56 77 ILE A O 1
ATOM 595 N N . ALA A 1 78 ? -4.432 -4.773 -2.652 1.00 90.44 78 ALA A N 1
ATOM 596 C CA . ALA A 1 78 ? -3.859 -4.878 -3.986 1.00 90.44 78 ALA A CA 1
ATOM 597 C C . ALA A 1 78 ? -2.476 -4.224 -4.037 1.00 90.44 78 ALA A C 1
ATOM 599 O O . ALA A 1 78 ? -2.217 -3.238 -3.348 1.00 90.44 78 ALA A O 1
ATOM 600 N N . VAL A 1 79 ? -1.602 -4.761 -4.883 1.00 91.19 79 VAL A N 1
ATOM 601 C CA . VAL A 1 79 ? -0.230 -4.283 -5.095 1.00 91.19 79 VAL A CA 1
ATOM 602 C C . VAL A 1 79 ? 0.016 -4.076 -6.578 1.00 91.19 79 VAL A C 1
ATOM 604 O O . VAL A 1 79 ? -0.497 -4.833 -7.406 1.00 91.19 79 VAL A O 1
ATOM 607 N N . GLY A 1 80 ? 0.749 -3.018 -6.910 1.00 88.81 80 GLY A N 1
ATOM 608 C CA . GLY A 1 80 ? 1.192 -2.765 -8.270 1.00 88.81 80 GLY A CA 1
ATOM 609 C C . GLY A 1 80 ? 2.330 -3.708 -8.678 1.00 88.81 80 GLY A C 1
ATOM 610 O O . GLY A 1 80 ? 2.915 -4.387 -7.834 1.00 88.81 80 GLY A O 1
ATOM 611 N N . PRO A 1 81 ? 2.658 -3.776 -9.978 1.00 85.94 81 PRO A N 1
ATOM 612 C CA . PRO A 1 81 ? 3.698 -4.666 -10.496 1.00 85.94 81 PRO A CA 1
ATOM 613 C C . PRO A 1 81 ? 5.125 -4.289 -10.060 1.00 85.94 81 PRO A C 1
ATOM 615 O O . PRO A 1 81 ? 6.029 -5.107 -10.223 1.00 85.94 81 PRO A O 1
ATOM 618 N N . GLY A 1 82 ? 5.337 -3.084 -9.519 1.00 84.94 82 GLY A N 1
ATOM 619 C CA . GLY A 1 82 ? 6.649 -2.578 -9.120 1.00 84.94 82 GLY A CA 1
ATOM 620 C C . GLY A 1 82 ? 7.115 -1.357 -9.917 1.00 84.94 82 GLY A C 1
ATOM 621 O O . GLY A 1 82 ? 6.548 -1.018 -10.960 1.00 84.94 82 GLY A O 1
ATOM 622 N N . ALA A 1 83 ? 8.149 -0.673 -9.422 1.00 83.19 83 ALA A N 1
ATOM 623 C CA . ALA A 1 83 ? 8.747 0.482 -10.095 1.00 83.19 83 ALA A CA 1
ATOM 624 C C . ALA A 1 83 ? 9.894 0.056 -11.032 1.00 83.19 83 ALA A C 1
ATOM 626 O O . ALA A 1 83 ? 10.694 -0.807 -10.666 1.00 83.19 83 ALA A O 1
ATOM 627 N N . PRO A 1 84 ? 10.021 0.658 -12.229 1.00 84.19 84 PRO A N 1
ATOM 628 C CA . PRO A 1 84 ? 11.183 0.445 -13.082 1.00 84.19 84 PRO A CA 1
ATOM 629 C C . PRO A 1 84 ? 12.425 1.114 -12.481 1.00 84.19 84 PRO A C 1
ATOM 631 O O . PRO A 1 84 ? 12.402 2.291 -12.115 1.00 84.19 84 PRO A O 1
ATOM 634 N N . ASN A 1 85 ? 13.525 0.370 -12.417 1.00 81.19 85 ASN A N 1
ATOM 635 C CA . ASN A 1 85 ? 14.843 0.914 -12.113 1.00 81.19 85 ASN A CA 1
ATOM 636 C C . ASN A 1 85 ? 15.409 1.704 -13.300 1.00 81.19 85 ASN A C 1
ATOM 638 O O . ASN A 1 85 ? 14.886 1.662 -14.415 1.00 81.19 85 ASN A O 1
ATOM 642 N N . LYS A 1 86 ? 16.531 2.397 -13.064 1.00 80.38 86 LYS A N 1
ATOM 643 C CA . LYS A 1 86 ? 17.269 3.158 -14.090 1.00 80.38 86 LYS A CA 1
ATOM 644 C C . LYS A 1 86 ? 17.669 2.302 -15.299 1.00 80.38 86 LYS A C 1
ATOM 646 O O . LYS A 1 86 ? 17.758 2.825 -16.402 1.00 80.38 86 LYS A O 1
ATOM 651 N N . ASP A 1 87 ? 17.835 0.999 -15.091 1.00 82.88 87 ASP A N 1
ATOM 652 C CA . ASP A 1 87 ? 18.185 0.012 -16.117 1.00 82.88 87 ASP A CA 1
ATOM 653 C C . ASP A 1 87 ? 16.964 -0.565 -16.862 1.00 82.88 87 ASP A C 1
ATOM 655 O O . ASP A 1 87 ? 17.098 -1.482 -17.666 1.00 82.88 87 ASP A O 1
ATOM 659 N N . GLY A 1 88 ? 15.750 -0.075 -16.579 1.00 80.50 88 GLY A N 1
ATOM 660 C CA . GLY A 1 88 ? 14.506 -0.545 -17.200 1.00 80.50 88 GLY A CA 1
ATOM 661 C C . GLY A 1 88 ? 13.958 -1.859 -16.632 1.00 80.50 88 GLY A C 1
ATOM 662 O O . GLY A 1 88 ? 12.898 -2.317 -17.057 1.00 80.50 88 GLY A O 1
ATOM 663 N N . VAL A 1 89 ? 14.634 -2.457 -15.647 1.00 83.69 89 VAL A N 1
ATOM 664 C CA . VAL A 1 89 ? 14.158 -3.654 -14.939 1.00 83.69 89 VAL A CA 1
ATOM 665 C C . VAL A 1 89 ? 13.098 -3.259 -13.913 1.00 83.69 89 VAL A C 1
ATOM 667 O O . VAL A 1 89 ? 13.331 -2.380 -13.085 1.00 83.69 89 VAL A O 1
ATOM 670 N N . VAL A 1 90 ? 11.938 -3.915 -13.948 1.00 81.69 90 VAL A N 1
ATOM 671 C CA . VAL A 1 90 ? 10.874 -3.706 -12.956 1.00 81.69 90 VAL A CA 1
ATOM 672 C C . VAL A 1 90 ? 11.275 -4.364 -11.639 1.00 81.69 90 VAL A C 1
ATOM 674 O O . VAL A 1 90 ? 11.459 -5.579 -11.580 1.00 81.69 90 VAL A O 1
ATOM 677 N N . VAL A 1 91 ? 11.405 -3.562 -10.582 1.00 82.56 91 VAL A N 1
ATOM 678 C CA . VAL A 1 91 ? 11.634 -4.048 -9.220 1.00 82.56 91 VAL A CA 1
ATOM 679 C C . VAL A 1 91 ? 10.281 -4.343 -8.582 1.00 82.56 91 VAL A C 1
ATOM 681 O O . VAL A 1 91 ? 9.502 -3.405 -8.397 1.00 82.56 91 VAL A O 1
ATOM 684 N N . PRO A 1 92 ? 9.982 -5.609 -8.244 1.00 84.50 92 PRO A N 1
ATOM 685 C CA . PRO A 1 92 ? 8.712 -5.967 -7.630 1.00 84.50 92 PRO A CA 1
ATOM 686 C C . PRO A 1 92 ? 8.587 -5.366 -6.225 1.00 84.50 92 PRO A C 1
ATOM 688 O O . PRO A 1 92 ? 9.581 -5.211 -5.511 1.00 84.50 92 PRO A O 1
ATOM 691 N N . THR A 1 93 ? 7.352 -5.073 -5.814 1.00 84.44 93 THR A N 1
ATOM 692 C CA . THR A 1 93 ? 7.045 -4.607 -4.454 1.00 84.44 93 THR A CA 1
ATOM 693 C C . THR A 1 93 ? 7.380 -5.679 -3.418 1.00 84.44 93 THR A C 1
ATOM 695 O O . THR A 1 93 ? 7.204 -6.876 -3.662 1.00 84.44 93 THR A O 1
ATOM 698 N N . GLN A 1 94 ? 7.830 -5.263 -2.233 1.00 84.44 94 GLN A N 1
ATOM 699 C CA . GLN A 1 94 ? 8.158 -6.194 -1.140 1.00 84.44 94 GLN A CA 1
ATOM 700 C C . GLN A 1 94 ? 6.909 -6.714 -0.409 1.00 84.44 94 GLN A C 1
ATOM 702 O O . GLN A 1 94 ? 6.962 -7.712 0.315 1.00 84.44 94 GLN A O 1
ATOM 707 N N . VAL A 1 95 ? 5.770 -6.056 -0.618 1.00 87.62 95 VAL A N 1
ATOM 708 C CA . VAL A 1 95 ? 4.468 -6.425 -0.058 1.00 87.62 95 VAL A CA 1
ATOM 709 C C . VAL A 1 95 ? 3.629 -7.244 -1.040 1.00 87.62 95 VAL A C 1
ATOM 711 O O . VAL A 1 95 ? 3.734 -7.093 -2.259 1.00 87.62 95 VAL A O 1
ATOM 714 N N . LYS A 1 96 ? 2.766 -8.112 -0.501 1.00 87.81 96 LYS A N 1
ATOM 715 C CA . LYS A 1 96 ? 1.784 -8.908 -1.247 1.00 87.81 96 LYS A CA 1
ATOM 716 C C . LYS A 1 96 ? 0.367 -8.622 -0.753 1.00 87.81 96 LYS A C 1
ATOM 718 O O . LYS A 1 96 ? 0.157 -8.189 0.377 1.00 87.81 96 LYS A O 1
ATOM 723 N N . ALA A 1 97 ? -0.622 -8.896 -1.602 1.00 89.50 97 ALA A N 1
ATOM 724 C CA . ALA A 1 97 ? -2.025 -8.848 -1.200 1.00 89.50 97 ALA A CA 1
ATOM 725 C C . ALA A 1 97 ? -2.294 -9.835 -0.048 1.00 89.50 97 ALA A C 1
ATOM 727 O O . ALA A 1 97 ? -1.876 -10.990 -0.110 1.00 89.50 97 ALA A O 1
ATOM 728 N N . GLY A 1 98 ? -2.990 -9.370 0.988 1.00 89.06 98 GLY A N 1
ATOM 729 C CA . GLY A 1 98 ? -3.285 -10.112 2.216 1.00 89.06 98 GLY A CA 1
ATOM 730 C C . GLY A 1 98 ? -2.285 -9.899 3.356 1.00 89.06 98 GLY A C 1
ATOM 731 O O . GLY A 1 98 ? -2.564 -10.311 4.478 1.00 89.06 98 GLY A O 1
ATOM 732 N N . ASP A 1 99 ? -1.150 -9.242 3.110 1.00 90.12 99 ASP A N 1
ATOM 733 C CA . ASP A 1 99 ? -0.177 -8.959 4.164 1.00 90.12 99 ASP A CA 1
ATOM 734 C C . ASP A 1 99 ? -0.682 -7.879 5.134 1.00 90.12 99 ASP A C 1
ATOM 736 O O . ASP A 1 99 ? -1.371 -6.933 4.738 1.00 90.12 99 ASP A O 1
ATOM 740 N N . ARG A 1 100 ? -0.279 -7.989 6.406 1.00 89.69 100 ARG A N 1
ATOM 741 C CA . ARG A 1 100 ? -0.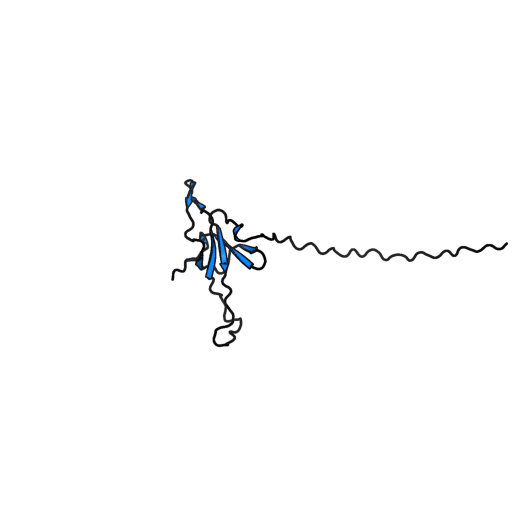427 -6.916 7.396 1.00 89.69 100 ARG A CA 1
ATOM 742 C C . ARG A 1 100 ? 0.798 -6.014 7.360 1.00 89.69 100 ARG A C 1
ATOM 744 O O . ARG A 1 100 ? 1.933 -6.489 7.423 1.00 89.69 100 ARG A O 1
ATOM 751 N N . VAL A 1 101 ? 0.569 -4.712 7.263 1.00 90.00 101 VAL A N 1
ATOM 752 C CA . VAL A 1 101 ? 1.629 -3.707 7.159 1.00 90.00 101 VAL A CA 1
ATOM 753 C C . VAL A 1 101 ? 1.399 -2.560 8.125 1.00 90.00 101 VAL A C 1
ATOM 755 O O . VAL A 1 101 ? 0.261 -2.223 8.450 1.00 90.00 101 VAL A O 1
ATOM 758 N N . LEU A 1 102 ? 2.498 -1.949 8.552 1.00 88.81 102 LEU A N 1
ATOM 759 C CA . LEU A 1 102 ? 2.514 -0.730 9.337 1.00 88.81 102 LEU A CA 1
ATOM 760 C C . LEU A 1 102 ? 2.666 0.469 8.398 1.00 88.81 102 LEU A C 1
ATOM 762 O O . LEU A 1 102 ? 3.638 0.581 7.648 1.00 88.81 102 LEU A O 1
ATOM 766 N N . LEU A 1 103 ? 1.691 1.363 8.450 1.00 87.88 103 LEU A N 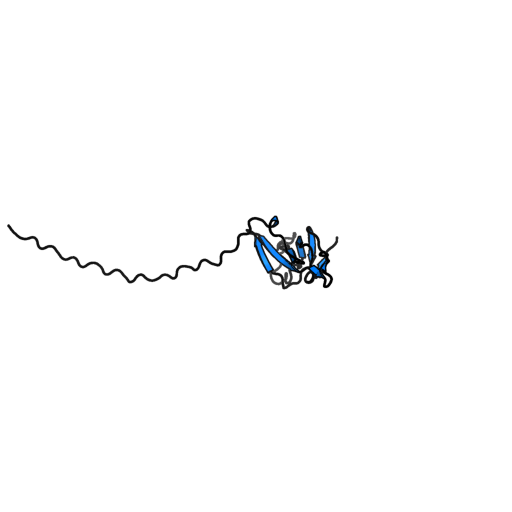1
ATOM 767 C CA . LEU A 1 103 ? 1.646 2.597 7.687 1.00 87.88 103 LEU A CA 1
ATOM 768 C C . LEU A 1 103 ? 2.223 3.765 8.497 1.00 87.88 103 LEU A C 1
ATOM 770 O O . LEU A 1 103 ? 2.181 3.760 9.729 1.00 87.88 103 LEU A O 1
ATOM 774 N N . PRO A 1 104 ? 2.709 4.814 7.823 1.00 86.75 104 PRO A N 1
ATOM 775 C CA . PRO A 1 104 ? 2.979 6.084 8.472 1.00 86.75 104 PRO A CA 1
ATOM 776 C C . PRO A 1 104 ? 1.664 6.735 8.932 1.00 86.75 104 PRO A C 1
ATOM 778 O O . PRO A 1 104 ? 0.591 6.524 8.356 1.00 86.75 104 PRO A O 1
ATOM 781 N N . GLY A 1 105 ? 1.741 7.557 9.982 1.00 77.94 105 GLY A N 1
ATOM 782 C CA . GLY A 1 105 ? 0.574 8.276 10.515 1.00 77.94 105 GLY A CA 1
ATOM 783 C C . GLY A 1 105 ? -0.011 9.302 9.535 1.00 77.94 105 GLY A C 1
ATOM 784 O O . GLY A 1 105 ? -1.181 9.668 9.633 1.00 77.94 105 GLY A O 1
ATOM 785 N N . TRP A 1 106 ? 0.783 9.728 8.554 1.00 79.00 106 TRP A N 1
ATOM 786 C CA . TRP A 1 106 ? 0.425 10.684 7.512 1.00 79.00 106 TRP A CA 1
ATOM 787 C C . TRP A 1 106 ? 0.792 10.142 6.131 1.00 79.00 106 TRP A C 1
ATOM 789 O O . TRP A 1 106 ? 1.610 9.235 6.001 1.00 79.00 106 TRP A O 1
ATOM 799 N N . GLY A 1 107 ? 0.221 10.745 5.094 1.00 79.56 107 GLY A N 1
ATOM 800 C CA . GLY A 1 107 ? 0.460 10.342 3.713 1.00 79.56 107 GLY A CA 1
ATOM 801 C C . GLY A 1 107 ? -0.588 9.369 3.185 1.00 79.56 107 GLY A C 1
ATOM 802 O O . GLY A 1 107 ? -1.547 9.007 3.872 1.00 79.56 107 GLY A O 1
ATOM 803 N N . GLY A 1 108 ? -0.396 8.990 1.926 1.00 82.56 108 GLY A N 1
ATOM 804 C CA . GLY A 1 108 ? -1.355 8.217 1.153 1.00 82.56 108 GLY A CA 1
ATOM 805 C C . GLY A 1 108 ? -2.534 9.041 0.627 1.00 82.56 108 GLY A C 1
ATOM 806 O O . GLY A 1 108 ? -2.883 10.104 1.139 1.00 82.56 108 GLY A O 1
ATOM 807 N N . ASN A 1 109 ? -3.151 8.539 -0.440 1.00 87.75 109 ASN A N 1
ATOM 808 C CA . ASN A 1 109 ? -4.350 9.123 -1.034 1.00 87.75 109 ASN A CA 1
ATOM 809 C C . ASN A 1 109 ? -5.582 8.320 -0.604 1.00 87.75 109 ASN A C 1
ATOM 811 O O . ASN A 1 109 ? -5.579 7.094 -0.730 1.00 87.75 109 ASN A O 1
ATOM 815 N N . SER A 1 110 ? -6.624 8.986 -0.108 1.00 85.44 110 SER A N 1
ATOM 816 C CA . SER A 1 110 ? -7.865 8.318 0.276 1.00 85.44 110 SER A CA 1
ATOM 817 C C . SER A 1 110 ? -8.732 8.041 -0.950 1.00 85.44 110 SER A C 1
ATOM 819 O O . SER A 1 110 ? -9.035 8.917 -1.759 1.00 85.44 110 SER A O 1
ATOM 821 N N . ILE A 1 111 ? -9.146 6.787 -1.088 1.00 85.62 111 ILE A N 1
ATOM 822 C CA . ILE A 1 111 ? -10.031 6.322 -2.148 1.00 85.62 111 ILE A CA 1
ATOM 823 C C . ILE A 1 111 ? -11.264 5.741 -1.476 1.00 85.62 111 ILE A C 1
ATOM 825 O O . ILE A 1 111 ? -11.184 4.759 -0.741 1.00 85.62 111 ILE A O 1
ATOM 829 N N . LYS A 1 112 ? -12.419 6.350 -1.739 1.00 82.50 112 LYS A N 1
ATOM 830 C CA . LYS A 1 112 ? -13.710 5.810 -1.313 1.00 82.50 112 LYS A CA 1
ATOM 831 C C . LYS A 1 112 ? -14.237 4.887 -2.394 1.00 82.50 112 LYS A C 1
ATOM 833 O O . LYS A 1 112 ? -14.366 5.302 -3.546 1.00 82.50 112 LYS A O 1
ATOM 838 N N . VAL A 1 113 ? -14.536 3.648 -2.028 1.00 83.50 113 VAL A N 1
ATOM 839 C CA . VAL A 1 113 ? -15.161 2.684 -2.931 1.00 83.50 113 VAL A CA 1
ATOM 840 C C . VAL A 1 113 ? -16.439 2.191 -2.271 1.00 83.50 113 VAL A C 1
ATOM 842 O O . VAL A 1 113 ? -16.404 1.379 -1.353 1.00 83.50 113 VAL A O 1
ATOM 845 N N . GLY A 1 114 ? -17.575 2.725 -2.723 1.00 81.56 114 GLY A N 1
ATOM 846 C CA . GLY A 1 114 ? -18.858 2.509 -2.057 1.00 81.56 114 GLY A CA 1
ATOM 847 C C . GLY A 1 114 ? -18.869 3.150 -0.668 1.00 81.56 114 GLY A C 1
ATOM 848 O O . GLY A 1 114 ? -18.690 4.361 -0.548 1.00 81.56 114 GLY A O 1
ATOM 849 N N . GLU A 1 115 ? -19.071 2.328 0.359 1.00 80.25 115 GLU A N 1
ATOM 850 C CA . GLU A 1 115 ? -19.107 2.744 1.769 1.00 80.25 115 GLU A CA 1
ATOM 851 C C . GLU A 1 115 ? -17.759 2.556 2.487 1.00 80.25 115 GLU A C 1
ATOM 853 O O . GLU A 1 115 ? -17.560 3.076 3.587 1.00 80.25 115 GLU A O 1
ATOM 858 N N . ASP A 1 116 ? -16.815 1.857 1.852 1.00 82.38 116 ASP A N 1
ATOM 859 C CA . ASP A 1 116 ? -15.511 1.545 2.424 1.00 82.38 116 ASP A CA 1
ATOM 860 C C . ASP A 1 116 ? -14.437 2.565 2.015 1.00 82.38 116 ASP A C 1
ATOM 862 O O . ASP 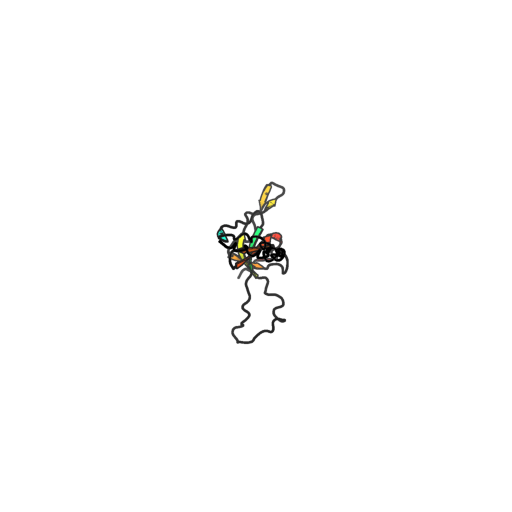A 1 116 ? -14.367 3.049 0.878 1.00 82.38 116 ASP A O 1
ATOM 866 N N . GLU A 1 117 ? -13.564 2.877 2.974 1.00 84.06 117 GLU A N 1
ATOM 867 C CA . GLU A 1 117 ? -12.421 3.770 2.794 1.00 84.06 117 GLU A CA 1
ATOM 868 C C . GLU A 1 117 ? -11.131 2.965 2.644 1.00 84.06 117 GLU A C 1
ATOM 870 O O . GLU A 1 117 ? -10.730 2.208 3.532 1.00 84.06 117 GLU A O 1
ATOM 875 N N . TYR A 1 118 ? -10.459 3.186 1.520 1.00 88.44 118 TYR A N 1
ATOM 876 C CA . TYR A 1 118 ? -9.153 2.633 1.204 1.00 88.44 118 TYR A CA 1
ATOM 877 C C . TYR A 1 118 ? -8.128 3.747 1.133 1.00 88.44 118 TYR A C 1
ATOM 879 O O . TYR A 1 118 ? -8.445 4.911 0.881 1.00 88.44 118 TYR A O 1
ATOM 887 N N . PHE A 1 119 ? -6.874 3.372 1.315 1.00 88.75 119 PHE A N 1
ATOM 888 C CA . PHE A 1 119 ? -5.757 4.278 1.157 1.00 88.75 119 PHE A CA 1
ATOM 889 C C . PHE A 1 119 ? -4.796 3.717 0.122 1.00 88.75 119 PHE A C 1
ATOM 891 O O . PHE A 1 119 ? -4.563 2.512 0.047 1.00 88.75 119 PHE A O 1
ATOM 898 N N . LEU A 1 120 ? -4.249 4.607 -0.693 1.00 90.31 120 LEU A N 1
ATOM 899 C CA . LEU A 1 120 ? -3.236 4.287 -1.679 1.00 9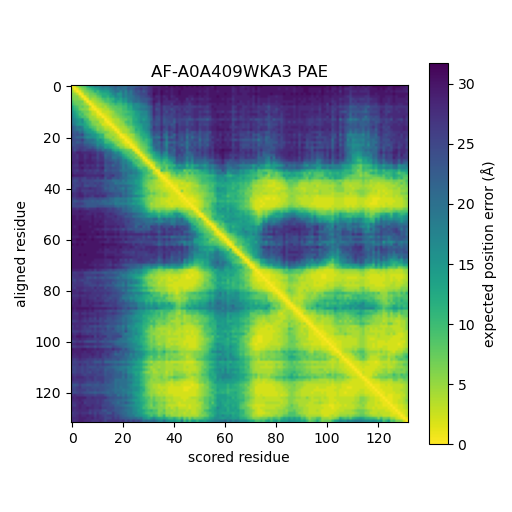0.31 120 LEU A CA 1
ATOM 900 C C . LEU A 1 120 ? -1.908 4.869 -1.214 1.00 90.31 120 LEU A C 1
ATOM 902 O O . LEU A 1 120 ? -1.774 6.089 -1.129 1.00 90.31 120 LEU A O 1
ATOM 906 N N . PHE A 1 121 ? -0.945 4.000 -0.937 1.00 90.94 121 PHE A N 1
ATOM 907 C CA . PHE A 1 121 ? 0.416 4.358 -0.546 1.00 90.94 121 PHE A CA 1
ATOM 908 C C . PHE A 1 121 ? 1.410 3.945 -1.628 1.00 90.94 121 PHE A C 1
ATOM 910 O O . PHE A 1 121 ? 1.075 3.194 -2.546 1.00 90.94 121 PHE A O 1
ATOM 917 N N . LYS A 1 122 ? 2.637 4.447 -1.528 1.00 90.25 122 LYS A N 1
ATOM 918 C CA . LYS A 1 122 ? 3.780 3.885 -2.253 1.00 90.25 122 LYS A CA 1
ATOM 919 C C . LYS A 1 122 ? 4.434 2.798 -1.413 1.00 90.25 122 LYS A C 1
ATOM 921 O O . LYS A 1 122 ? 4.449 2.909 -0.191 1.00 90.25 122 LYS A O 1
ATOM 926 N N . ASP A 1 123 ? 5.033 1.808 -2.064 1.00 87.19 123 ASP A N 1
ATOM 927 C CA . ASP A 1 123 ? 5.834 0.768 -1.405 1.00 87.19 123 ASP A CA 1
ATOM 928 C C . ASP A 1 123 ? 6.922 1.382 -0.500 1.00 87.19 123 ASP A C 1
ATOM 930 O O . ASP A 1 123 ? 7.087 0.960 0.638 1.00 87.19 123 ASP A O 1
ATOM 934 N N . ALA A 1 124 ? 7.556 2.478 -0.940 1.00 87.44 124 ALA A N 1
ATOM 935 C CA . ALA A 1 124 ? 8.583 3.195 -0.174 1.00 87.44 124 ALA A CA 1
ATOM 936 C C . ALA A 1 124 ? 8.075 3.924 1.089 1.00 87.44 124 ALA A C 1
ATOM 938 O O . ALA A 1 124 ? 8.881 4.317 1.929 1.00 87.44 124 ALA A O 1
ATOM 939 N N . GLU A 1 125 ? 6.766 4.159 1.215 1.00 88.44 125 GLU A N 1
ATOM 940 C CA . GLU A 1 125 ? 6.176 4.821 2.388 1.00 88.44 125 GLU A CA 1
ATOM 941 C C . GLU A 1 125 ? 5.779 3.816 3.478 1.00 88.44 125 GLU A C 1
ATOM 943 O O . GLU A 1 125 ? 5.536 4.215 4.614 1.00 88.44 125 GLU A O 1
ATOM 948 N N . ILE A 1 126 ? 5.708 2.522 3.155 1.00 89.31 126 ILE A N 1
ATOM 949 C CA . ILE A 1 126 ? 5.335 1.472 4.103 1.00 89.31 126 ILE A CA 1
ATOM 950 C C . ILE A 1 126 ? 6.497 1.238 5.076 1.00 89.31 126 ILE A C 1
ATOM 952 O O . ILE A 1 126 ? 7.624 0.979 4.664 1.00 89.31 126 ILE A O 1
ATOM 956 N N . LEU A 1 127 ? 6.218 1.313 6.381 1.00 88.69 127 LEU A N 1
ATOM 957 C CA . LEU A 1 127 ? 7.254 1.273 7.418 1.00 88.69 127 LEU A CA 1
ATOM 958 C C . LEU A 1 127 ? 7.739 -0.148 7.710 1.00 88.69 127 LEU A C 1
ATOM 960 O O . LEU A 1 127 ? 8.932 -0.374 7.894 1.00 88.69 127 LEU A O 1
ATOM 964 N N . ALA A 1 128 ? 6.812 -1.103 7.802 1.00 88.38 128 ALA A N 1
ATOM 965 C CA . ALA A 1 128 ? 7.131 -2.487 8.134 1.00 88.38 128 ALA A CA 1
ATOM 966 C C . ALA A 1 128 ? 6.043 -3.453 7.657 1.00 88.38 128 ALA A C 1
ATOM 968 O O . ALA A 1 128 ? 4.865 -3.103 7.592 1.00 88.38 128 ALA A O 1
ATOM 969 N N . LYS A 1 129 ? 6.436 -4.702 7.395 1.00 89.25 129 LYS A N 1
ATOM 970 C CA . LYS A 1 129 ? 5.518 -5.835 7.253 1.00 89.25 129 LYS A CA 1
ATOM 971 C C . LYS A 1 129 ? 5.452 -6.588 8.580 1.00 89.25 129 LYS A C 1
ATOM 973 O O . LYS A 1 129 ? 6.488 -6.972 9.118 1.00 89.25 129 LYS A O 1
ATOM 978 N N . ILE A 1 130 ? 4.245 -6.815 9.087 1.00 86.25 130 ILE A N 1
ATOM 979 C CA . ILE A 1 130 ? 4.010 -7.582 10.312 1.00 86.25 130 ILE A CA 1
ATOM 980 C C . ILE A 1 130 ? 3.920 -9.056 9.917 1.00 86.25 130 ILE A C 1
ATOM 982 O O . ILE A 1 130 ? 3.104 -9.434 9.074 1.00 86.25 130 ILE A O 1
ATOM 986 N N . LYS A 1 131 ? 4.792 -9.880 10.497 1.00 80.38 131 LYS A N 1
ATOM 987 C CA . LYS A 1 131 ? 4.809 -11.330 10.313 1.00 80.38 131 LYS A CA 1
ATOM 988 C C . LYS A 1 131 ? 4.599 -11.965 11.683 1.00 80.38 131 LYS A C 1
ATOM 990 O O . LYS A 1 131 ? 5.434 -11.767 12.561 1.00 80.38 131 LYS A O 1
ATOM 995 N N . GLU A 1 132 ? 3.469 -12.642 11.844 1.00 62.25 132 GLU A N 1
ATOM 996 C CA . GLU A 1 132 ? 3.193 -13.516 12.991 1.00 62.25 132 GLU A CA 1
ATOM 997 C C . GLU A 1 132 ? 3.879 -14.875 12.794 1.00 62.25 132 GLU A C 1
ATOM 999 O O . GLU A 1 132 ? 3.976 -15.322 11.621 1.00 62.25 132 GLU A O 1
#

Solvent-accessible surface area (backbone atoms only — not comparable to full-atom values): 8535 Å² total; per-residue (Å²): 143,82,86,82,78,80,80,86,75,80,78,81,82,75,76,78,80,75,80,70,79,72,80,73,81,72,75,83,71,73,72,50,91,48,72,90,74,59,74,43,62,41,39,24,32,35,29,35,66,63,77,77,73,79,67,50,98,80,76,57,77,71,62,83,80,76,62,80,63,67,70,46,40,24,39,27,69,37,56,19,77,14,41,65,45,98,85,68,49,67,44,64,52,94,68,53,60,72,39,43,31,35,46,56,96,65,81,61,47,82,44,62,44,76,93,47,69,33,35,40,36,47,57,89,58,50,73,47,76,63,78,134